Protein AF-A0A132H402-F1 (afdb_monomer_lite)

Structure (mmCIF, N/CA/C/O backbone):
data_AF-A0A132H402-F1
#
_entry.id   AF-A0A132H402-F1
#
loop_
_atom_site.group_PDB
_atom_site.id
_atom_site.type_symbol
_atom_site.label_atom_id
_atom_site.label_alt_id
_atom_site.label_comp_id
_atom_site.label_asym_id
_atom_site.label_entity_id
_atom_site.label_seq_id
_atom_site.pdbx_PDB_ins_code
_atom_site.Cartn_x
_atom_site.Cartn_y
_atom_site.Cartn_z
_atom_site.occupancy
_atom_site.B_iso_or_equiv
_atom_site.auth_seq_id
_atom_site.auth_comp_id
_atom_site.auth_asym_id
_atom_site.auth_atom_id
_atom_site.pdbx_PDB_model_num
ATOM 1 N N . MET A 1 1 ? 7.926 -7.824 -27.955 1.00 36.50 1 MET A N 1
ATOM 2 C CA . MET A 1 1 ? 8.193 -7.029 -26.740 1.00 36.50 1 MET A CA 1
ATOM 3 C C . MET A 1 1 ? 8.208 -8.008 -25.586 1.00 36.50 1 MET A C 1
ATOM 5 O O . MET A 1 1 ? 7.217 -8.700 -25.432 1.00 36.50 1 MET A O 1
ATOM 9 N N . ASN A 1 2 ? 9.328 -8.151 -24.876 1.00 35.72 2 ASN A N 1
ATOM 10 C CA . ASN A 1 2 ? 9.358 -8.890 -23.613 1.00 35.72 2 ASN A CA 1
ATOM 11 C C . ASN A 1 2 ? 9.515 -7.842 -22.519 1.00 35.72 2 ASN A C 1
ATOM 13 O O . ASN A 1 2 ? 10.609 -7.315 -22.325 1.00 35.72 2 ASN A O 1
ATOM 17 N N . ASP A 1 3 ? 8.404 -7.503 -21.877 1.00 40.19 3 ASP A N 1
ATOM 18 C CA . ASP A 1 3 ? 8.393 -6.691 -20.671 1.00 40.19 3 ASP A CA 1
ATOM 19 C C . ASP A 1 3 ? 8.950 -7.544 -19.530 1.00 40.19 3 ASP A C 1
ATOM 21 O O . ASP A 1 3 ? 8.378 -8.579 -19.191 1.00 40.19 3 ASP A O 1
ATOM 25 N N . TYR A 1 4 ? 10.046 -7.113 -18.906 1.00 48.75 4 TYR A N 1
ATOM 26 C CA . TYR A 1 4 ? 10.607 -7.795 -17.729 1.00 48.75 4 TYR A CA 1
ATOM 27 C C . TYR A 1 4 ? 9.633 -7.782 -16.529 1.00 48.75 4 TYR A C 1
ATOM 29 O O . TYR A 1 4 ? 9.780 -8.559 -15.593 1.00 48.75 4 TYR A O 1
ATOM 37 N N . TYR A 1 5 ? 8.609 -6.923 -16.591 1.00 49.69 5 TYR A N 1
ATOM 38 C CA . TYR A 1 5 ? 7.510 -6.801 -15.631 1.00 49.69 5 TYR A CA 1
ATOM 39 C C . TYR A 1 5 ? 6.170 -7.371 -16.137 1.00 49.69 5 TYR A C 1
ATOM 41 O O . TYR A 1 5 ? 5.210 -7.457 -15.369 1.00 49.69 5 TYR A O 1
ATOM 49 N N . GLY A 1 6 ? 6.096 -7.788 -17.407 1.00 48.94 6 GLY A N 1
ATOM 50 C CA . GLY A 1 6 ? 4.887 -8.351 -18.022 1.00 48.94 6 GLY A CA 1
ATOM 51 C C . GLY A 1 6 ? 4.820 -9.880 -18.011 1.00 48.94 6 GLY A C 1
ATOM 52 O O . GLY A 1 6 ? 3.789 -10.434 -18.378 1.00 48.94 6 GLY A O 1
ATOM 53 N N . SER A 1 7 ? 5.884 -10.577 -17.594 1.00 59.19 7 SER A N 1
ATOM 54 C CA . SER A 1 7 ? 5.962 -12.046 -17.657 1.00 59.19 7 SER A CA 1
ATOM 55 C C . SER A 1 7 ? 5.705 -12.776 -16.338 1.00 59.19 7 SER A C 1
ATOM 57 O O . SER A 1 7 ? 5.447 -13.973 -16.366 1.00 59.19 7 SER A O 1
ATOM 59 N N . VAL A 1 8 ? 5.799 -12.094 -15.195 1.00 69.69 8 VAL A N 1
ATOM 60 C CA . VAL A 1 8 ? 5.588 -12.705 -13.870 1.00 69.69 8 VAL A CA 1
ATOM 61 C C . VAL A 1 8 ? 4.080 -12.761 -13.591 1.00 69.69 8 VAL A C 1
ATOM 63 O O . VAL A 1 8 ? 3.448 -11.702 -13.630 1.00 69.69 8 VAL A O 1
ATOM 66 N N . PRO A 1 9 ? 3.456 -13.927 -13.356 1.00 83.81 9 PRO A N 1
ATOM 67 C CA . PRO A 1 9 ? 2.035 -14.024 -13.009 1.00 83.81 9 PRO A CA 1
ATOM 68 C C . PRO A 1 9 ? 1.695 -13.260 -11.719 1.00 83.81 9 PRO A C 1
ATOM 70 O O . PRO A 1 9 ? 2.558 -13.066 -10.862 1.00 83.81 9 PRO A O 1
ATOM 73 N N . LEU A 1 10 ? 0.443 -12.816 -11.562 1.00 87.31 10 LEU A N 1
ATOM 74 C CA . LEU A 1 10 ? 0.022 -12.106 -10.343 1.00 87.31 10 LEU A CA 1
ATOM 75 C C . LEU A 1 10 ? 0.197 -12.980 -9.097 1.00 87.31 10 LEU A C 1
ATOM 77 O O . LEU A 1 10 ? 0.578 -12.477 -8.049 1.00 87.31 10 LEU A O 1
ATOM 81 N N . GLU A 1 11 ? 0.001 -14.288 -9.228 1.00 87.62 11 GLU A N 1
ATOM 82 C CA . GLU A 1 11 ? 0.169 -15.266 -8.155 1.00 87.62 11 GLU A CA 1
ATOM 83 C C . GLU A 1 11 ? 1.614 -15.320 -7.642 1.00 87.62 11 GLU A C 1
ATOM 85 O O . GLU A 1 11 ? 1.853 -15.480 -6.447 1.00 87.62 11 GLU A O 1
ATOM 90 N N . GLU A 1 12 ? 2.592 -15.150 -8.533 1.00 87.38 12 GLU A N 1
ATOM 91 C CA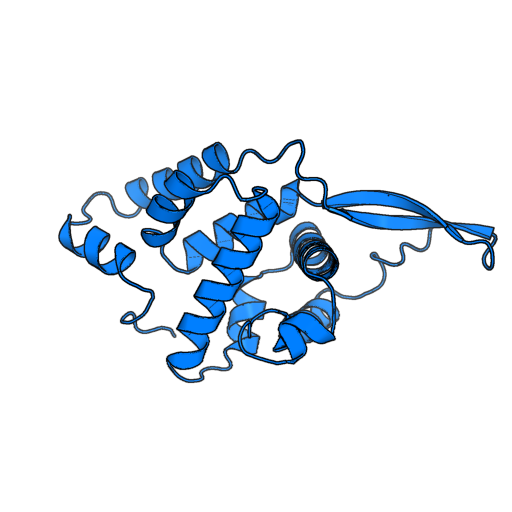 . GLU A 1 12 ? 4.005 -15.097 -8.153 1.00 87.38 12 GLU A CA 1
ATOM 92 C C . GLU A 1 12 ? 4.327 -13.774 -7.439 1.00 87.38 12 GLU A C 1
ATOM 94 O O . GLU A 1 12 ? 5.054 -13.769 -6.444 1.00 87.38 12 GLU A O 1
ATOM 99 N N . TYR A 1 13 ? 3.707 -12.662 -7.857 1.00 87.50 13 TYR A N 1
ATOM 100 C CA . TYR A 1 13 ? 3.752 -11.415 -7.087 1.00 87.50 13 TYR A CA 1
ATOM 101 C C . TYR A 1 13 ? 3.136 -11.572 -5.697 1.00 87.50 13 TYR A C 1
ATOM 103 O O . TYR A 1 13 ? 3.736 -11.106 -4.735 1.00 87.50 13 TYR A O 1
ATOM 111 N N . GLU A 1 14 ? 1.981 -12.231 -5.564 1.00 90.62 14 GLU A N 1
ATOM 112 C CA . GLU A 1 14 ? 1.347 -12.461 -4.258 1.00 90.62 14 GLU A CA 1
ATOM 113 C C . GLU A 1 14 ? 2.296 -13.197 -3.307 1.00 90.62 14 GLU A C 1
ATOM 115 O O . GLU A 1 14 ? 2.468 -12.779 -2.163 1.00 90.62 14 GLU A O 1
ATOM 120 N N . GLN A 1 15 ? 2.974 -14.241 -3.794 1.00 88.75 15 GLN A N 1
ATOM 121 C CA . GLN A 1 15 ? 3.954 -14.988 -3.004 1.00 88.75 15 GLN A CA 1
ATOM 122 C C . GLN A 1 15 ? 5.136 -14.110 -2.584 1.00 88.75 15 GLN A C 1
ATOM 124 O O . GLN A 1 15 ? 5.472 -14.068 -1.401 1.00 88.75 15 GLN A O 1
ATOM 129 N N . ILE A 1 16 ? 5.735 -13.369 -3.521 1.00 89.75 16 ILE A N 1
ATOM 130 C CA . ILE A 1 16 ? 6.870 -12.477 -3.236 1.00 89.75 16 ILE A CA 1
ATOM 131 C C . ILE A 1 16 ? 6.479 -11.404 -2.220 1.00 89.75 16 ILE A C 1
ATOM 133 O O . ILE A 1 16 ? 7.213 -11.161 -1.261 1.00 89.75 16 ILE A O 1
ATOM 137 N N . LEU A 1 17 ? 5.336 -10.757 -2.439 1.00 92.31 17 LEU A N 1
ATOM 138 C CA . LEU A 1 17 ? 4.876 -9.642 -1.625 1.00 92.31 17 LEU A CA 1
ATOM 139 C C . LEU A 1 17 ? 4.338 -10.105 -0.274 1.00 92.31 17 LEU A C 1
ATOM 141 O O . LEU A 1 17 ? 4.290 -9.299 0.639 1.00 92.31 17 LEU A O 1
ATOM 145 N N . SER A 1 18 ? 3.982 -11.379 -0.097 1.00 89.62 18 SER A N 1
ATOM 146 C CA . SER A 1 18 ? 3.571 -11.927 1.204 1.00 89.62 18 SER A CA 1
ATOM 147 C C . SER A 1 18 ? 4.734 -12.183 2.178 1.00 89.62 18 SER A C 1
ATOM 149 O O . SER A 1 18 ? 4.516 -12.723 3.259 1.00 89.62 18 SER A O 1
ATOM 151 N N . ASN A 1 19 ? 5.969 -11.805 1.831 1.00 89.25 19 ASN A N 1
ATOM 152 C CA . ASN A 1 19 ? 7.143 -11.988 2.687 1.00 89.25 19 ASN A CA 1
ATOM 153 C C . ASN A 1 19 ? 7.307 -10.878 3.740 1.00 89.25 19 ASN A C 1
ATOM 155 O O . ASN A 1 19 ? 6.839 -9.750 3.572 1.00 89.25 19 ASN A O 1
ATOM 159 N N . ARG A 1 20 ? 8.062 -11.187 4.806 1.00 87.88 20 ARG A N 1
ATOM 160 C CA . ARG A 1 20 ? 8.395 -10.259 5.909 1.00 87.88 20 ARG A CA 1
ATOM 161 C C . ARG A 1 20 ? 9.063 -8.977 5.435 1.00 87.88 20 ARG A C 1
ATOM 163 O O . ARG A 1 20 ? 8.790 -7.912 5.973 1.00 87.88 20 ARG A O 1
ATOM 170 N N . GLU A 1 21 ? 9.855 -9.063 4.375 1.00 90.69 21 GLU A N 1
ATOM 171 C CA . GLU A 1 21 ? 10.437 -7.909 3.695 1.00 90.69 21 GLU A CA 1
ATOM 172 C C . GLU A 1 21 ? 9.427 -6.770 3.417 1.00 90.69 21 GLU A C 1
ATOM 174 O O . GLU A 1 21 ? 9.829 -5.609 3.429 1.00 90.69 21 GLU A O 1
ATOM 179 N N . TYR A 1 22 ? 8.139 -7.064 3.195 1.00 91.81 22 TYR A N 1
ATOM 180 C CA . TYR A 1 22 ? 7.116 -6.069 2.832 1.00 91.81 22 TYR A CA 1
ATOM 181 C C . TYR A 1 22 ? 6.173 -5.674 3.971 1.00 91.81 22 TYR A C 1
ATOM 183 O O . TYR A 1 22 ? 5.462 -4.679 3.865 1.00 91.81 22 TYR A O 1
ATOM 191 N N . TRP A 1 23 ? 6.145 -6.427 5.067 1.00 91.38 23 TRP A N 1
ATOM 192 C CA . TRP A 1 23 ? 5.126 -6.247 6.111 1.00 91.38 23 TRP A CA 1
ATOM 193 C C . TRP A 1 23 ? 5.669 -6.439 7.531 1.00 91.38 23 TRP A C 1
ATOM 195 O O . TRP A 1 23 ? 4.901 -6.529 8.490 1.00 91.38 23 TRP A O 1
ATOM 205 N N . ASP A 1 24 ? 6.995 -6.508 7.669 1.00 89.81 24 ASP A N 1
ATOM 206 C CA . ASP A 1 24 ? 7.697 -6.625 8.940 1.00 89.81 24 ASP A CA 1
ATOM 207 C C . ASP A 1 24 ? 8.806 -5.575 9.090 1.00 89.81 24 ASP A C 1
ATOM 209 O O . ASP A 1 24 ? 9.985 -5.877 8.907 1.00 89.81 24 ASP A O 1
ATOM 213 N N . ASN A 1 25 ? 8.453 -4.332 9.433 1.00 83.75 25 ASN A N 1
ATOM 214 C CA . ASN A 1 25 ? 9.425 -3.237 9.554 1.00 83.75 25 ASN A CA 1
ATOM 215 C C . ASN A 1 25 ? 10.421 -3.373 10.720 1.00 83.75 25 ASN A C 1
ATOM 217 O O . ASN A 1 25 ? 11.353 -2.571 10.797 1.00 83.75 25 ASN A O 1
ATOM 221 N N . ILE A 1 26 ? 10.224 -4.340 11.620 1.00 84.31 26 ILE A N 1
ATOM 222 C CA . ILE A 1 26 ? 11.159 -4.666 12.705 1.00 84.31 26 ILE A CA 1
ATOM 223 C C . ILE A 1 26 ? 12.063 -5.854 12.350 1.00 84.31 26 ILE A C 1
ATOM 225 O O . ILE A 1 26 ? 13.043 -6.111 13.052 1.00 84.31 26 ILE A O 1
ATOM 229 N N . SER A 1 27 ? 11.772 -6.570 11.260 1.00 83.62 27 SER A N 1
ATOM 230 C CA . SER A 1 27 ? 12.647 -7.619 10.746 1.00 83.62 27 SER A CA 1
ATOM 231 C C . SER A 1 27 ? 13.909 -7.040 10.106 1.00 83.62 27 SER A C 1
ATOM 233 O O . SER A 1 27 ? 13.897 -5.974 9.492 1.00 83.62 27 SER A O 1
ATOM 235 N N . GLY A 1 28 ? 15.008 -7.798 10.163 1.00 79.75 28 GLY A N 1
ATOM 236 C CA . GLY A 1 28 ? 16.208 -7.469 9.389 1.00 79.75 28 GLY A CA 1
ATOM 237 C C . GLY A 1 28 ? 15.977 -7.513 7.871 1.00 79.75 28 GLY A C 1
ATOM 238 O O . GLY A 1 28 ? 16.677 -6.831 7.128 1.00 79.75 28 GLY A O 1
ATOM 239 N N . GLU A 1 29 ? 14.976 -8.268 7.404 1.00 83.06 29 GLU A N 1
ATOM 240 C CA . GLU A 1 29 ? 14.631 -8.400 5.981 1.00 83.06 29 GLU A CA 1
ATOM 241 C C . GLU A 1 29 ? 14.111 -7.082 5.387 1.00 83.06 29 GLU A C 1
ATOM 243 O O . GLU A 1 29 ? 14.394 -6.774 4.227 1.00 83.06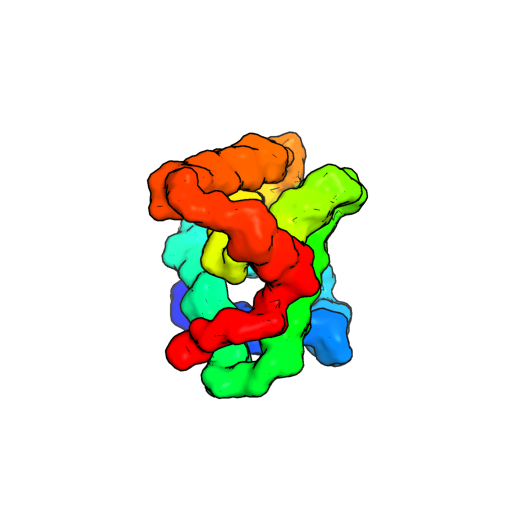 29 GLU A O 1
ATOM 248 N N . TRP A 1 30 ? 13.423 -6.260 6.189 1.00 83.12 30 TRP A N 1
ATOM 249 C CA . TRP A 1 30 ? 12.860 -4.982 5.747 1.00 83.12 30 TRP A CA 1
ATOM 250 C C . TRP A 1 30 ? 13.897 -4.012 5.181 1.00 83.12 30 TRP A C 1
ATOM 252 O O . TRP A 1 30 ? 13.606 -3.310 4.219 1.00 83.12 30 TRP A O 1
ATOM 262 N N . GLU A 1 31 ? 15.108 -3.951 5.731 1.00 78.25 31 GLU A N 1
ATOM 263 C CA . GLU A 1 31 ? 16.148 -3.041 5.224 1.00 78.25 31 GLU A CA 1
ATOM 264 C C . GLU A 1 31 ? 17.188 -3.754 4.351 1.00 78.25 31 GLU A C 1
ATOM 266 O O . GLU A 1 31 ? 17.782 -3.127 3.475 1.00 78.25 31 GLU A O 1
ATOM 271 N N . MET A 1 32 ? 17.396 -5.059 4.558 1.00 74.31 32 MET A N 1
ATOM 272 C CA . MET A 1 32 ? 18.472 -5.817 3.907 1.00 74.31 32 MET A CA 1
ATOM 273 C C . MET A 1 32 ? 18.103 -6.342 2.515 1.00 74.31 32 MET A C 1
ATOM 275 O O . MET A 1 32 ? 18.980 -6.442 1.657 1.00 74.31 32 MET A O 1
ATOM 279 N N . CYS A 1 33 ? 16.838 -6.705 2.278 1.00 71.75 33 CYS A N 1
ATOM 280 C CA . CYS A 1 33 ? 16.451 -7.428 1.061 1.00 71.75 33 CYS A CA 1
ATOM 281 C C . CYS A 1 33 ? 16.193 -6.505 -0.143 1.00 71.75 33 CYS A C 1
ATOM 283 O O . CYS A 1 33 ? 16.477 -6.878 -1.283 1.00 71.75 33 CYS A O 1
ATOM 285 N N . SER A 1 34 ? 15.736 -5.275 0.097 1.00 78.50 34 SER A N 1
ATOM 286 C CA . SER A 1 34 ? 15.514 -4.273 -0.951 1.00 78.50 34 SER A CA 1
ATOM 287 C C . SER A 1 34 ? 15.432 -2.862 -0.383 1.00 78.50 34 SER A C 1
ATOM 289 O O . SER A 1 34 ? 15.142 -2.662 0.800 1.00 78.50 34 SER A O 1
ATOM 291 N N . LYS A 1 35 ? 15.630 -1.848 -1.228 1.00 88.00 35 LYS A N 1
ATOM 292 C CA . LYS A 1 35 ? 15.401 -0.457 -0.823 1.00 88.00 35 LYS A CA 1
ATOM 293 C C . LYS A 1 35 ? 13.903 -0.160 -0.770 1.00 88.00 35 LYS A C 1
ATOM 295 O O . LYS A 1 35 ? 13.107 -0.808 -1.440 1.00 88.00 35 LYS A O 1
ATOM 300 N N . MET A 1 36 ? 13.518 0.862 -0.004 1.00 90.25 36 MET A N 1
ATOM 301 C CA . MET A 1 36 ? 12.126 1.333 0.070 1.00 90.25 36 MET A CA 1
ATOM 302 C C . MET A 1 36 ? 11.523 1.592 -1.321 1.00 90.25 36 MET A C 1
ATOM 304 O O . MET A 1 36 ? 10.409 1.164 -1.601 1.00 90.25 36 MET A O 1
ATOM 308 N N . GLU A 1 37 ? 12.279 2.245 -2.203 1.00 89.31 37 GLU A N 1
ATOM 309 C CA . GLU A 1 37 ? 11.857 2.526 -3.579 1.00 89.31 37 GLU A CA 1
ATOM 310 C C . GLU A 1 37 ? 11.549 1.243 -4.364 1.00 89.31 37 GLU A C 1
ATOM 312 O O . GLU A 1 37 ? 10.493 1.146 -4.980 1.00 89.31 37 GLU A O 1
ATOM 317 N N . ASP A 1 38 ? 12.407 0.222 -4.269 1.00 89.12 38 ASP A N 1
ATOM 318 C CA . ASP A 1 38 ? 12.199 -1.063 -4.946 1.00 89.12 38 ASP A CA 1
ATOM 319 C C . ASP A 1 38 ? 10.927 -1.766 -4.443 1.00 89.12 38 ASP A C 1
ATOM 321 O O . ASP A 1 38 ? 10.178 -2.345 -5.236 1.00 89.12 38 ASP A O 1
ATOM 325 N N . LYS A 1 39 ? 10.649 -1.689 -3.131 1.00 92.56 39 LYS A N 1
ATOM 326 C CA . LYS A 1 39 ? 9.408 -2.226 -2.551 1.00 92.56 39 LYS A CA 1
ATOM 327 C C . LYS A 1 39 ? 8.185 -1.510 -3.104 1.00 92.56 39 LYS A C 1
ATOM 329 O O . LYS A 1 39 ? 7.253 -2.172 -3.551 1.00 92.56 39 LYS A O 1
ATOM 334 N N . LEU A 1 40 ? 8.203 -0.176 -3.109 1.00 93.69 40 LEU A N 1
ATOM 335 C CA . LEU A 1 40 ? 7.108 0.642 -3.633 1.00 93.69 40 LEU A CA 1
ATOM 336 C C . LEU A 1 40 ? 6.866 0.364 -5.118 1.00 93.69 40 LEU A C 1
ATOM 338 O O . LEU A 1 40 ? 5.718 0.200 -5.520 1.00 93.69 40 LEU A O 1
ATOM 342 N N . VAL A 1 41 ? 7.927 0.225 -5.919 1.00 91.56 41 VAL A N 1
ATOM 343 C CA . VAL A 1 41 ? 7.820 -0.138 -7.340 1.00 91.56 41 VAL A CA 1
ATOM 344 C C . VAL A 1 41 ? 7.161 -1.504 -7.518 1.00 91.56 41 VAL A C 1
ATOM 346 O O . VAL A 1 41 ? 6.253 -1.637 -8.338 1.00 91.56 41 VAL A O 1
ATOM 349 N N . ARG A 1 42 ? 7.561 -2.522 -6.746 1.00 91.75 42 ARG A N 1
ATOM 350 C CA . ARG A 1 42 ? 6.957 -3.865 -6.832 1.00 91.75 42 ARG A CA 1
ATOM 351 C C . ARG A 1 42 ? 5.500 -3.875 -6.382 1.00 91.75 42 ARG A C 1
ATOM 353 O O . ARG A 1 42 ? 4.663 -4.423 -7.098 1.00 91.75 42 ARG A O 1
ATOM 360 N N . LEU A 1 43 ? 5.200 -3.244 -5.246 1.00 94.31 43 LEU A N 1
ATOM 361 C CA . LEU A 1 43 ? 3.839 -3.103 -4.727 1.00 94.31 43 LEU A CA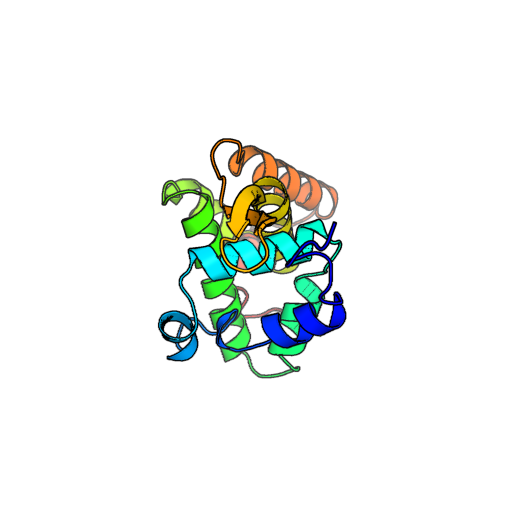 1
ATOM 362 C C . LEU A 1 43 ? 2.950 -2.367 -5.733 1.00 94.31 43 LEU A C 1
ATOM 364 O O . LEU A 1 43 ? 1.879 -2.853 -6.080 1.00 94.31 43 LEU A O 1
ATOM 368 N N . GLY A 1 44 ? 3.400 -1.233 -6.266 1.00 93.38 44 GLY A N 1
ATOM 369 C CA . GLY A 1 44 ? 2.601 -0.467 -7.215 1.00 93.38 44 GLY A CA 1
ATOM 370 C C . GLY A 1 44 ? 2.462 -1.137 -8.576 1.00 93.38 44 GLY A C 1
ATOM 371 O O . GLY A 1 44 ? 1.382 -1.079 -9.158 1.00 93.38 44 GLY A O 1
ATOM 372 N N . THR A 1 45 ? 3.475 -1.874 -9.041 1.00 90.38 45 THR A N 1
ATOM 373 C CA . THR A 1 45 ? 3.337 -2.708 -10.246 1.00 90.38 45 THR A CA 1
ATOM 374 C C . THR A 1 45 ? 2.281 -3.793 -10.046 1.00 90.38 45 THR A C 1
ATOM 376 O O . THR A 1 45 ? 1.450 -4.014 -10.924 1.00 90.38 45 THR A O 1
ATOM 379 N N . PHE A 1 46 ? 2.277 -4.455 -8.886 1.00 92.81 46 PHE A N 1
ATOM 380 C CA . PHE A 1 46 ? 1.258 -5.445 -8.549 1.00 92.81 46 PHE A CA 1
ATOM 381 C C . PHE A 1 46 ? -0.149 -4.835 -8.566 1.00 92.81 46 PHE A C 1
ATOM 383 O O . PHE A 1 46 ? -1.041 -5.376 -9.221 1.00 92.81 46 PHE A O 1
ATOM 390 N N . VAL A 1 47 ? -0.335 -3.668 -7.943 1.00 94.06 47 VAL A N 1
ATOM 391 C CA . VAL A 1 47 ? -1.638 -2.985 -7.918 1.00 94.06 47 VAL A CA 1
ATOM 392 C C . VAL A 1 47 ? -2.070 -2.508 -9.313 1.00 94.06 47 VAL A C 1
ATOM 394 O O . VAL A 1 47 ? -3.225 -2.706 -9.688 1.00 94.06 47 VAL A O 1
ATOM 397 N N . GLN A 1 48 ? -1.172 -1.932 -10.124 1.00 90.44 48 GLN A N 1
ATOM 398 C CA . GLN A 1 48 ? -1.486 -1.518 -11.504 1.00 90.44 48 GLN A CA 1
ATOM 399 C C . GLN A 1 48 ? -1.927 -2.692 -12.386 1.00 90.44 48 GLN A C 1
ATOM 401 O O . GLN A 1 48 ? -2.716 -2.513 -13.313 1.00 90.44 48 GLN A O 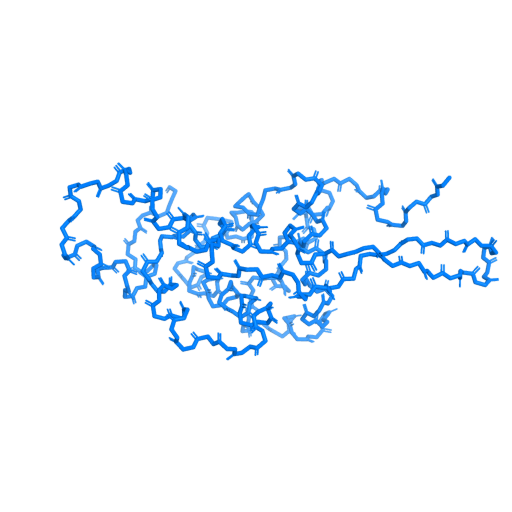1
ATOM 406 N N . ARG A 1 49 ? -1.452 -3.902 -12.081 1.00 88.88 49 ARG A N 1
ATOM 407 C CA . ARG A 1 49 ? -1.837 -5.135 -12.775 1.00 88.88 49 ARG A CA 1
ATOM 408 C C . ARG A 1 49 ? -3.134 -5.763 -12.251 1.00 88.88 49 ARG A C 1
ATOM 410 O O . ARG A 1 49 ? -3.508 -6.828 -12.731 1.00 88.88 49 ARG A O 1
ATOM 417 N N . GLY A 1 50 ? -3.825 -5.116 -11.311 1.00 91.06 50 GLY A N 1
ATOM 418 C CA . GLY A 1 50 ? -5.080 -5.600 -10.728 1.00 91.06 50 GLY A CA 1
ATOM 419 C C . GLY A 1 50 ? -4.903 -6.493 -9.498 1.00 91.06 50 GLY A C 1
ATOM 420 O O . GLY A 1 50 ? -5.849 -7.167 -9.103 1.00 91.06 50 GLY A O 1
ATOM 421 N N . GLY A 1 51 ? -3.708 -6.516 -8.905 1.00 93.00 51 GLY A N 1
ATOM 422 C CA . GLY A 1 51 ? -3.445 -7.219 -7.656 1.00 93.00 51 GLY A CA 1
ATOM 423 C C . GLY A 1 51 ? -4.156 -6.591 -6.453 1.00 93.00 51 GLY A C 1
ATOM 424 O O . GLY A 1 51 ? -4.317 -5.371 -6.378 1.00 93.00 51 GLY A O 1
ATOM 425 N N . ASP A 1 52 ? -4.549 -7.431 -5.493 1.00 93.06 52 ASP A N 1
ATOM 426 C CA . ASP A 1 52 ? -5.217 -7.018 -4.257 1.00 93.06 52 ASP A CA 1
ATOM 427 C C . ASP A 1 52 ? -4.249 -7.035 -3.062 1.00 93.06 52 ASP A C 1
ATOM 429 O O . ASP A 1 52 ? -3.830 -8.096 -2.587 1.00 93.06 52 ASP A O 1
ATOM 433 N N . LEU A 1 53 ? -3.895 -5.849 -2.550 1.00 93.75 53 LEU A N 1
ATOM 434 C CA . LEU A 1 53 ? -3.030 -5.734 -1.373 1.00 93.75 53 LEU A CA 1
ATOM 435 C C . LEU A 1 53 ? -3.675 -6.311 -0.110 1.00 93.75 53 LEU A C 1
ATOM 437 O O . LEU A 1 53 ? -2.948 -6.852 0.721 1.00 93.75 53 LEU A O 1
ATOM 441 N N . ASN A 1 54 ? -5.005 -6.261 0.037 1.00 90.81 54 ASN A N 1
ATOM 442 C CA . ASN A 1 54 ? -5.666 -6.851 1.205 1.00 90.81 54 ASN A CA 1
ATOM 443 C C . ASN A 1 54 ? -5.426 -8.357 1.259 1.00 90.81 54 ASN A C 1
ATOM 445 O O . ASN A 1 54 ? -5.115 -8.896 2.322 1.00 90.81 54 ASN A O 1
ATOM 449 N N . ARG A 1 55 ? -5.507 -9.027 0.108 1.00 90.00 55 ARG A N 1
ATOM 450 C CA . ARG A 1 55 ? -5.213 -10.455 -0.014 1.00 90.00 55 ARG A CA 1
ATOM 451 C C . ARG A 1 55 ? -3.763 -10.773 0.345 1.00 90.00 55 ARG A C 1
ATOM 453 O O . ARG A 1 55 ? -3.531 -11.691 1.126 1.00 90.00 55 ARG A O 1
ATOM 460 N N . VAL A 1 56 ? -2.795 -10.010 -0.162 1.00 91.94 56 VAL A N 1
ATOM 461 C CA . VAL A 1 56 ? -1.367 -10.210 0.156 1.00 91.94 56 VAL A CA 1
ATOM 462 C C . VAL A 1 56 ? -1.088 -10.015 1.647 1.00 91.94 56 VAL A C 1
ATOM 464 O O . VAL A 1 56 ? -0.417 -10.841 2.266 1.00 91.94 56 VAL A O 1
ATOM 467 N N . ILE A 1 57 ? -1.636 -8.954 2.239 1.00 90.56 57 ILE A N 1
ATOM 468 C CA . ILE A 1 57 ? -1.504 -8.670 3.671 1.00 90.56 57 ILE A CA 1
ATOM 469 C C . ILE A 1 57 ? -2.146 -9.788 4.499 1.00 90.56 57 ILE A C 1
ATOM 471 O O . ILE A 1 57 ? -1.570 -10.218 5.496 1.00 90.56 57 ILE A O 1
ATOM 475 N N . ALA A 1 58 ? -3.310 -10.297 4.084 1.00 85.94 58 ALA A N 1
ATOM 476 C CA . ALA A 1 58 ? -3.975 -11.414 4.750 1.00 85.94 58 ALA A CA 1
ATOM 477 C C . ALA A 1 58 ? -3.150 -12.711 4.674 1.00 85.94 58 ALA A C 1
ATOM 479 O O . ALA A 1 58 ? -3.035 -13.418 5.677 1.00 85.94 58 ALA A O 1
ATOM 480 N N . LEU A 1 59 ? -2.532 -12.999 3.520 1.00 86.81 59 LEU A N 1
ATOM 481 C CA . LEU A 1 59 ? -1.622 -14.136 3.347 1.00 86.81 59 LEU A CA 1
ATOM 482 C C . LEU A 1 59 ? -0.402 -14.026 4.267 1.00 86.81 59 LEU A C 1
ATOM 484 O O . LEU A 1 59 ? -0.068 -14.998 4.944 1.00 86.81 59 LEU A O 1
ATOM 488 N N . TYR A 1 60 ? 0.218 -12.845 4.340 1.00 87.19 60 TYR A N 1
ATOM 489 C CA . TYR A 1 60 ? 1.338 -12.588 5.246 1.00 87.19 60 TYR A CA 1
ATOM 490 C C . TYR A 1 60 ? 0.934 -12.733 6.721 1.00 87.19 60 TYR A C 1
ATOM 492 O O . TYR A 1 60 ? 1.614 -13.410 7.495 1.00 87.19 60 TYR A O 1
ATOM 500 N N . ALA A 1 61 ? -0.190 -12.123 7.110 1.00 83.56 61 ALA A N 1
ATOM 501 C CA . ALA A 1 61 ? -0.692 -12.189 8.476 1.00 83.56 61 ALA A CA 1
ATOM 502 C C . ALA A 1 61 ? -1.014 -13.635 8.886 1.00 83.56 61 ALA A C 1
ATOM 504 O O . ALA A 1 61 ? -0.862 -13.982 10.056 1.00 83.56 61 ALA A O 1
ATOM 505 N N . GLY A 1 62 ? -1.431 -14.491 7.940 1.00 71.75 62 GLY A N 1
ATOM 506 C CA . GLY A 1 62 ? -1.543 -15.941 8.123 1.00 71.75 62 GLY A CA 1
ATOM 507 C C . GLY A 1 62 ? -2.417 -16.366 9.310 1.00 71.75 62 GLY A C 1
ATOM 508 O O . GLY A 1 62 ? -2.146 -17.397 9.925 1.00 71.75 62 GLY A O 1
ATOM 509 N N . GLY A 1 63 ? -3.403 -15.543 9.692 1.00 58.31 63 GLY A N 1
ATOM 510 C CA . GLY A 1 63 ? -4.240 -15.740 10.883 1.00 58.31 63 GLY A CA 1
ATOM 511 C C . GLY A 1 63 ? -3.516 -15.583 12.233 1.00 58.31 63 GLY A C 1
ATOM 512 O O . GLY A 1 63 ? -4.053 -15.999 13.258 1.00 58.31 63 GLY A O 1
ATOM 513 N N . ARG A 1 64 ? -2.296 -15.028 12.262 1.00 60.94 64 ARG A N 1
ATOM 514 C CA . ARG A 1 64 ? -1.447 -14.902 13.461 1.00 60.94 64 ARG A CA 1
ATOM 515 C C . ARG A 1 64 ? -1.691 -13.609 14.253 1.00 60.94 64 ARG A C 1
ATOM 517 O O . ARG A 1 64 ? -2.340 -12.674 13.793 1.00 60.94 64 ARG A O 1
ATOM 524 N N . GLU A 1 65 ? -1.166 -13.630 15.481 1.00 65.50 65 GLU A N 1
ATOM 525 C CA . GLU A 1 65 ? -1.354 -12.700 16.604 1.00 65.50 65 GLU A CA 1
ATOM 526 C C . GLU A 1 65 ? -1.312 -11.193 16.298 1.00 65.50 65 GLU A C 1
ATOM 528 O O . GLU A 1 65 ? -0.652 -10.711 15.380 1.00 65.50 65 GLU A O 1
ATOM 533 N N . TYR A 1 66 ? -1.939 -10.455 17.218 1.00 61.31 66 TYR A N 1
ATOM 534 C CA . TYR A 1 66 ? -1.875 -9.011 17.458 1.00 61.31 66 TYR A CA 1
ATOM 535 C C . TYR A 1 66 ? -0.590 -8.289 17.005 1.00 61.31 66 TYR A C 1
ATOM 537 O O . TYR A 1 66 ? -0.674 -7.250 16.353 1.00 61.31 66 TYR A O 1
ATOM 545 N N . THR A 1 67 ? 0.590 -8.841 17.304 1.00 66.31 67 THR A N 1
ATOM 546 C CA . THR A 1 67 ? 1.893 -8.238 16.976 1.00 66.31 67 THR A CA 1
ATOM 547 C C . THR A 1 67 ? 2.058 -7.974 15.477 1.00 66.31 67 THR A C 1
ATOM 549 O O . THR A 1 67 ? 2.587 -6.933 15.104 1.00 66.31 67 THR A O 1
ATOM 552 N N . TYR A 1 68 ? 1.538 -8.845 14.605 1.00 75.25 68 TYR A N 1
ATOM 553 C CA . TYR A 1 68 ? 1.622 -8.648 13.153 1.00 75.25 68 TYR A CA 1
ATOM 554 C C . TYR A 1 68 ? 0.768 -7.471 12.675 1.00 75.25 68 TYR A C 1
ATOM 556 O O . TYR A 1 68 ? 1.154 -6.786 11.735 1.00 75.25 68 TYR A O 1
ATOM 564 N N . ARG A 1 69 ? -0.361 -7.192 13.336 1.00 75.31 69 ARG A N 1
ATOM 565 C CA . ARG A 1 69 ? -1.283 -6.111 12.949 1.00 75.31 69 ARG A CA 1
ATOM 566 C C . ARG A 1 69 ? -0.647 -4.740 13.144 1.00 75.31 69 ARG A C 1
ATOM 568 O O . ARG A 1 69 ? -0.700 -3.911 12.243 1.00 75.31 69 ARG A O 1
ATOM 575 N N . VAL A 1 70 ? 0.005 -4.542 14.290 1.00 78.25 70 VAL A N 1
ATOM 576 C CA . VAL A 1 70 ? 0.746 -3.309 14.600 1.00 78.25 70 VAL A CA 1
ATOM 577 C C . VAL A 1 70 ? 1.902 -3.121 13.618 1.00 78.25 70 VAL A C 1
ATOM 579 O O . VAL A 1 70 ? 2.112 -2.027 13.100 1.00 78.25 70 VAL A O 1
ATOM 582 N N . THR A 1 71 ? 2.627 -4.195 13.308 1.00 85.31 71 THR A N 1
ATOM 583 C CA . THR A 1 71 ? 3.735 -4.136 12.353 1.00 85.31 71 THR A CA 1
ATOM 584 C C . THR A 1 71 ? 3.260 -3.798 10.937 1.00 85.31 71 THR A C 1
ATOM 586 O O . THR A 1 71 ? 3.832 -2.913 10.307 1.00 85.31 71 THR A O 1
ATOM 589 N N . ILE A 1 72 ? 2.173 -4.419 10.460 1.00 88.00 72 ILE A N 1
ATOM 590 C CA . ILE A 1 72 ? 1.558 -4.109 9.157 1.00 88.00 72 ILE A CA 1
ATOM 591 C C . ILE A 1 72 ? 1.109 -2.645 9.107 1.00 88.00 72 ILE A C 1
ATOM 593 O O . ILE A 1 72 ? 1.382 -1.965 8.117 1.00 88.00 72 ILE A O 1
ATOM 597 N N . GLN A 1 73 ? 0.463 -2.150 10.168 1.00 85.19 73 GLN A N 1
ATOM 598 C CA . GLN A 1 73 ? 0.053 -0.749 10.269 1.00 85.19 73 GLN A CA 1
ATOM 599 C C . GLN A 1 73 ? 1.256 0.183 10.087 1.00 85.19 73 GLN A C 1
ATOM 601 O O . GLN A 1 73 ? 1.253 1.038 9.202 1.00 85.19 73 GLN A O 1
ATOM 606 N N . HIS A 1 74 ? 2.329 -0.039 10.850 1.00 85.81 74 HIS A N 1
ATOM 607 C CA . HIS A 1 74 ? 3.542 0.762 10.726 1.00 85.81 74 HIS A CA 1
ATOM 608 C C . HIS A 1 74 ? 4.200 0.631 9.343 1.00 85.81 74 HIS A C 1
ATOM 610 O O . HIS A 1 74 ? 4.746 1.608 8.834 1.00 85.81 74 HIS A O 1
ATOM 616 N N . CYS A 1 75 ? 4.171 -0.542 8.704 1.00 90.56 75 CYS A N 1
ATOM 617 C CA . CYS A 1 75 ? 4.659 -0.706 7.331 1.00 90.56 75 CYS A CA 1
ATOM 618 C C . CYS A 1 75 ? 3.880 0.178 6.351 1.00 90.56 75 CYS A C 1
ATOM 620 O O . CYS A 1 75 ? 4.499 0.912 5.579 1.00 90.56 75 CYS A O 1
ATOM 622 N N . ILE A 1 76 ? 2.545 0.155 6.417 1.00 90.75 76 ILE A N 1
ATOM 623 C CA . ILE A 1 76 ? 1.667 0.984 5.581 1.00 90.75 76 ILE A CA 1
ATOM 624 C C . ILE A 1 76 ? 1.953 2.467 5.815 1.00 90.75 76 ILE A C 1
ATOM 626 O O . ILE A 1 76 ? 2.175 3.198 4.852 1.00 90.75 76 ILE A O 1
ATOM 630 N N . GLU A 1 77 ? 2.048 2.903 7.072 1.00 86.06 77 GLU A N 1
ATOM 631 C CA . GLU A 1 77 ? 2.412 4.281 7.417 1.00 86.06 77 GLU A CA 1
ATOM 632 C C . GLU A 1 77 ? 3.758 4.683 6.796 1.00 86.06 77 GLU A C 1
ATOM 634 O O . GLU A 1 77 ? 3.854 5.728 6.152 1.00 86.06 77 GLU A O 1
ATOM 639 N N . ARG A 1 78 ? 4.789 3.832 6.893 1.00 88.19 78 ARG A N 1
ATOM 640 C CA . ARG A 1 78 ? 6.105 4.112 6.291 1.00 88.19 78 ARG A CA 1
ATOM 641 C C . ARG A 1 78 ? 6.065 4.162 4.765 1.00 88.19 78 ARG A C 1
ATOM 643 O O . ARG A 1 78 ? 6.795 4.962 4.179 1.00 88.19 78 ARG A O 1
ATOM 650 N N . TYR A 1 79 ? 5.241 3.340 4.117 1.00 92.00 79 TYR A N 1
ATOM 651 C CA . TYR A 1 79 ? 5.050 3.408 2.668 1.00 92.00 79 TYR A CA 1
ATOM 652 C C . TYR A 1 79 ? 4.374 4.710 2.252 1.00 92.00 79 TYR A C 1
ATOM 654 O O . TYR A 1 79 ? 4.860 5.389 1.348 1.00 92.00 79 TYR A O 1
ATOM 662 N N . LEU A 1 80 ? 3.306 5.095 2.946 1.00 89.50 80 LEU A N 1
ATOM 663 C CA . LEU A 1 80 ? 2.602 6.350 2.703 1.00 89.50 80 LEU A CA 1
ATOM 664 C C . LEU A 1 80 ? 3.536 7.551 2.907 1.00 89.50 80 LEU A C 1
ATOM 666 O O . LEU A 1 80 ? 3.617 8.411 2.035 1.00 89.50 80 LEU A O 1
ATOM 670 N N . GLU A 1 81 ? 4.321 7.567 3.989 1.00 86.56 81 GLU A N 1
ATOM 671 C CA . GLU A 1 81 ? 5.321 8.611 4.249 1.00 86.56 81 GLU A CA 1
ATOM 672 C C . GLU A 1 81 ? 6.383 8.725 3.149 1.00 86.56 81 GLU A C 1
ATOM 674 O O . GLU A 1 81 ? 6.819 9.834 2.811 1.00 86.56 81 GLU A O 1
ATOM 679 N N . ALA A 1 82 ? 6.821 7.583 2.612 1.00 88.56 82 ALA A N 1
ATOM 680 C CA . ALA A 1 82 ? 7.781 7.532 1.521 1.00 88.56 82 ALA A CA 1
ATOM 681 C C . ALA A 1 82 ? 7.177 8.079 0.217 1.00 88.56 82 ALA A C 1
ATOM 683 O O . ALA A 1 82 ? 7.843 8.842 -0.483 1.00 88.56 82 ALA A O 1
ATOM 684 N N . LEU A 1 83 ? 5.910 7.767 -0.071 1.00 89.38 83 LEU A N 1
ATOM 685 C CA . LEU A 1 83 ? 5.190 8.274 -1.242 1.00 89.38 83 LEU A CA 1
ATOM 686 C C . LEU A 1 83 ? 4.953 9.790 -1.170 1.00 89.38 83 LEU A C 1
ATOM 688 O O . LEU A 1 83 ? 5.119 10.491 -2.166 1.00 89.38 83 LEU A O 1
ATOM 692 N N . THR A 1 84 ? 4.636 10.330 0.007 1.00 84.00 84 THR A N 1
ATOM 693 C CA . THR A 1 84 ? 4.340 11.764 0.194 1.00 84.00 84 THR A CA 1
ATOM 694 C C . THR A 1 84 ? 5.567 12.615 0.531 1.00 84.00 84 THR A C 1
ATOM 696 O O . THR A 1 84 ? 5.434 13.788 0.892 1.00 84.00 84 THR A O 1
ATOM 699 N N . ASN A 1 85 ? 6.774 12.043 0.447 1.00 73.50 85 ASN A N 1
ATOM 700 C CA . ASN A 1 85 ? 8.048 12.720 0.704 1.00 73.50 85 ASN A CA 1
ATOM 701 C C . ASN A 1 85 ? 8.070 13.494 2.045 1.00 73.50 85 ASN A C 1
ATOM 703 O O . ASN A 1 85 ? 8.451 14.665 2.111 1.00 73.50 85 ASN A O 1
ATOM 707 N N . LYS A 1 86 ? 7.624 12.835 3.127 1.00 61.28 86 LYS A N 1
ATOM 708 C CA . LYS A 1 86 ? 7.628 13.327 4.524 1.00 61.28 86 LYS A CA 1
ATOM 709 C C . LYS A 1 86 ? 6.776 14.571 4.849 1.00 61.28 86 LYS A C 1
ATOM 711 O O . LYS A 1 86 ? 6.776 14.996 6.003 1.00 61.28 86 LYS A O 1
ATOM 716 N N . ARG A 1 87 ? 5.997 15.135 3.918 1.00 55.91 87 ARG A N 1
ATOM 717 C CA . ARG A 1 87 ? 5.017 16.202 4.228 1.00 55.91 87 ARG A CA 1
ATOM 718 C C . ARG A 1 87 ? 3.731 15.599 4.793 1.00 55.91 87 ARG A C 1
ATOM 720 O O . ARG A 1 87 ? 2.760 15.456 4.061 1.00 55.91 87 ARG A O 1
ATOM 727 N N . VAL A 1 88 ? 3.749 15.155 6.051 1.00 56.31 88 VAL A N 1
ATOM 728 C CA . VAL A 1 88 ?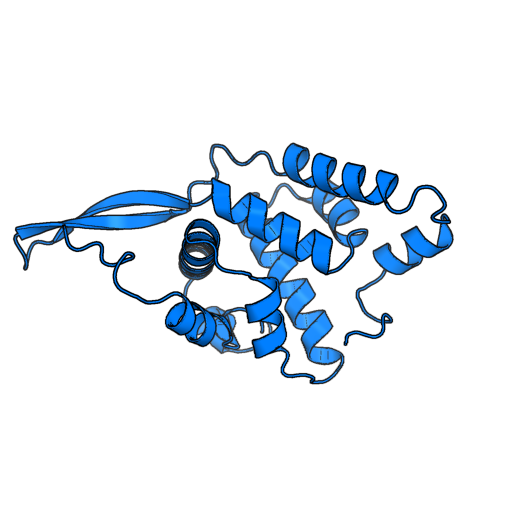 2.693 14.245 6.537 1.00 56.31 88 VAL A CA 1
ATOM 729 C C . VAL A 1 88 ? 2.087 14.641 7.875 1.00 56.31 88 VAL A C 1
ATOM 731 O O . VAL A 1 88 ? 1.206 13.933 8.310 1.00 56.31 88 VAL A O 1
ATOM 734 N N . ASP A 1 89 ? 2.450 15.731 8.550 1.00 63.06 89 ASP A N 1
ATOM 735 C CA . ASP A 1 89 ? 1.921 15.945 9.917 1.00 63.06 89 ASP A CA 1
ATOM 736 C C . ASP A 1 89 ? 0.378 16.001 9.965 1.00 63.06 89 ASP A C 1
ATOM 738 O O . ASP A 1 89 ? -0.243 15.363 10.815 1.00 63.06 89 ASP A O 1
ATOM 742 N N . ASN A 1 90 ? -0.252 16.647 8.978 1.00 67.25 90 ASN A N 1
ATOM 743 C CA . ASN A 1 90 ? -1.713 16.646 8.836 1.00 67.25 90 ASN A CA 1
ATOM 744 C C . ASN A 1 90 ? -2.267 15.325 8.282 1.00 67.25 90 ASN A C 1
ATOM 746 O O . ASN A 1 90 ? -3.311 14.864 8.742 1.00 67.25 90 ASN A O 1
ATOM 750 N N . LEU A 1 91 ? -1.569 14.697 7.331 1.00 71.31 91 LEU A N 1
ATOM 751 C CA . LEU A 1 91 ? -1.960 13.397 6.784 1.00 71.31 91 LEU A CA 1
ATOM 752 C C . LEU A 1 91 ? -1.897 12.311 7.862 1.00 71.31 91 LEU A C 1
ATOM 754 O O . LEU A 1 91 ? -2.858 11.580 8.007 1.00 71.31 91 LEU A O 1
ATOM 758 N N . LYS A 1 92 ? -0.854 12.253 8.694 1.00 69.69 92 LYS A N 1
ATOM 759 C CA . LYS A 1 92 ? -0.690 11.297 9.800 1.00 69.69 92 LYS A CA 1
ATOM 760 C C . LYS A 1 92 ? -1.882 11.345 10.741 1.00 69.69 92 LYS A C 1
ATOM 762 O O . LYS A 1 92 ? -2.481 10.315 11.011 1.00 69.69 92 LYS A O 1
ATOM 767 N N . LEU A 1 93 ? -2.281 12.541 11.178 1.00 72.31 93 LEU A N 1
ATOM 768 C CA . LEU A 1 93 ? -3.445 12.718 12.055 1.00 72.31 93 LEU A CA 1
ATOM 769 C C . LEU A 1 93 ? -4.753 12.199 11.443 1.00 72.31 93 LEU A C 1
ATOM 771 O O . LEU A 1 93 ? -5.662 11.813 12.178 1.00 72.31 93 LEU A O 1
ATOM 775 N N . ARG A 1 94 ? -4.864 12.219 10.115 1.00 79.62 94 ARG A N 1
ATOM 776 C CA . ARG A 1 94 ? -6.011 11.681 9.379 1.00 79.62 94 ARG A CA 1
ATOM 777 C C . ARG A 1 94 ? -5.874 10.177 9.133 1.00 79.62 94 ARG A C 1
ATOM 779 O O . ARG A 1 94 ? -6.844 9.463 9.337 1.00 79.62 94 ARG A O 1
ATOM 786 N N . LEU A 1 95 ? -4.671 9.696 8.812 1.00 74.19 95 LEU A N 1
ATOM 787 C CA . LEU A 1 95 ? -4.332 8.280 8.648 1.00 74.19 95 LEU A CA 1
ATOM 788 C C . LEU A 1 95 ? -4.675 7.471 9.893 1.00 74.19 95 LEU A C 1
ATOM 790 O O . LEU A 1 95 ? -5.239 6.392 9.769 1.00 74.19 95 LEU A O 1
ATOM 794 N N . PHE A 1 96 ? -4.406 8.016 11.084 1.00 68.50 96 PHE A N 1
ATOM 795 C CA . PHE A 1 96 ? -4.747 7.345 12.338 1.00 68.50 96 PHE A CA 1
ATOM 796 C C . PHE A 1 96 ? -6.246 7.075 12.484 1.00 68.50 96 PHE A C 1
ATOM 798 O O . PHE A 1 96 ? -6.608 6.147 13.186 1.00 68.50 96 PHE A O 1
ATOM 805 N N . LYS A 1 97 ? -7.119 7.848 11.826 1.00 76.56 97 LYS A N 1
ATOM 806 C CA . LYS A 1 97 ? -8.579 7.676 11.900 1.00 76.56 97 LYS A CA 1
ATOM 807 C C . LYS A 1 97 ? -9.121 6.652 10.906 1.00 76.56 97 LYS A C 1
ATOM 809 O O . LYS A 1 97 ? -10.311 6.361 10.975 1.00 76.56 97 LYS A O 1
ATOM 814 N N . LEU A 1 98 ? -8.292 6.164 9.985 1.00 79.50 98 LEU A N 1
ATOM 815 C CA . LEU A 1 98 ? -8.715 5.209 8.972 1.00 79.50 98 LEU A CA 1
ATOM 816 C C . LEU A 1 98 ? -8.817 3.805 9.560 1.00 79.50 98 LEU A C 1
ATOM 818 O O . LEU A 1 98 ? -7.944 3.339 10.302 1.00 79.50 98 LEU A O 1
ATOM 822 N N . GLU A 1 99 ? -9.859 3.102 9.145 1.00 82.31 99 GLU A N 1
ATOM 823 C CA . GLU A 1 99 ? -9.920 1.657 9.254 1.00 82.31 99 GLU A CA 1
ATOM 824 C C . GLU A 1 99 ? -8.822 1.020 8.402 1.00 82.31 99 GLU A C 1
ATOM 826 O O . GLU A 1 99 ? -8.242 1.610 7.483 1.00 82.31 99 GLU A O 1
ATOM 831 N N . LYS A 1 100 ? -8.519 -0.233 8.716 1.00 81.19 100 LYS A N 1
ATOM 832 C CA . LYS A 1 100 ? -7.487 -1.004 8.031 1.00 81.19 100 LYS A CA 1
ATOM 833 C C . LYS A 1 100 ? -7.739 -1.064 6.522 1.00 81.19 100 LYS A C 1
ATOM 835 O O . LYS A 1 100 ? -6.835 -0.773 5.740 1.00 81.19 100 LYS A O 1
ATOM 840 N N . GLU A 1 101 ? -8.947 -1.426 6.106 1.00 86.62 101 GLU A N 1
ATOM 841 C CA . GLU A 1 101 ? -9.336 -1.531 4.698 1.00 86.62 101 GLU A CA 1
ATOM 842 C C . GLU A 1 101 ? -9.175 -0.188 3.975 1.00 86.62 101 GLU A C 1
ATOM 844 O O . GLU A 1 101 ? -8.708 -0.147 2.836 1.00 86.62 101 GLU A O 1
ATOM 849 N N . GLU A 1 102 ? -9.481 0.917 4.654 1.00 89.81 102 GLU A N 1
ATOM 850 C CA . GLU A 1 102 ? -9.332 2.274 4.132 1.00 89.81 102 GLU A CA 1
ATOM 851 C C . GLU A 1 102 ? -7.864 2.677 3.977 1.00 89.81 102 GLU A C 1
ATOM 853 O O . GLU A 1 102 ? -7.485 3.259 2.961 1.00 89.81 102 GLU A O 1
ATOM 858 N N . ALA A 1 103 ? -7.009 2.332 4.941 1.00 89.12 103 ALA A N 1
ATOM 859 C CA . ALA A 1 103 ? -5.575 2.592 4.860 1.00 89.12 103 ALA A CA 1
ATOM 860 C C . ALA A 1 103 ? -4.906 1.769 3.748 1.00 89.12 103 ALA A C 1
ATOM 862 O O . ALA A 1 103 ? -4.068 2.286 3.004 1.00 89.12 103 ALA A O 1
ATOM 863 N N . VAL A 1 104 ? -5.300 0.501 3.583 1.00 91.88 104 VAL A N 1
ATOM 864 C CA . VAL A 1 104 ? -4.835 -0.344 2.471 1.00 91.88 104 VAL A CA 1
ATOM 865 C C . VAL A 1 104 ? -5.356 0.189 1.136 1.00 91.88 104 VAL A C 1
ATOM 867 O O . VAL A 1 104 ? -4.608 0.216 0.153 1.00 91.88 104 VAL A O 1
ATOM 870 N N . LYS A 1 105 ? -6.607 0.664 1.088 1.00 93.69 105 LYS A N 1
ATOM 871 C CA . LYS A 1 105 ? -7.180 1.320 -0.093 1.00 93.69 105 LYS A CA 1
ATOM 872 C C . LYS A 1 105 ? -6.403 2.583 -0.448 1.00 93.69 105 LYS A C 1
ATOM 874 O O . LYS A 1 105 ? -6.013 2.734 -1.601 1.00 93.69 105 LYS A O 1
ATOM 879 N N . LEU A 1 106 ? -6.109 3.439 0.527 1.00 93.12 106 LEU A N 1
ATOM 880 C CA . LEU A 1 106 ? -5.307 4.642 0.327 1.00 93.12 106 LEU A CA 1
ATOM 881 C C . LEU A 1 106 ? -3.935 4.302 -0.252 1.00 93.12 106 LEU A C 1
ATOM 883 O O . LEU A 1 106 ? -3.556 4.855 -1.282 1.00 93.12 106 LEU A O 1
ATOM 887 N N . LEU A 1 107 ? -3.217 3.359 0.366 1.00 94.19 107 LEU A N 1
ATOM 888 C CA . LEU A 1 107 ? -1.923 2.909 -0.139 1.00 94.19 107 LEU A CA 1
ATOM 889 C C . LEU A 1 107 ? -2.040 2.387 -1.577 1.00 94.19 107 LEU A C 1
ATOM 891 O O . LEU A 1 107 ? -1.228 2.749 -2.423 1.00 94.19 107 LEU A O 1
ATOM 895 N N . SER A 1 108 ? -3.067 1.588 -1.870 1.00 95.62 108 SER A N 1
ATOM 896 C CA . SER A 1 108 ? -3.315 1.049 -3.212 1.00 95.62 108 SER A CA 1
ATOM 897 C C . SER A 1 108 ? -3.543 2.157 -4.241 1.00 95.62 108 SER A C 1
ATOM 899 O O . SER A 1 108 ? -2.899 2.155 -5.287 1.00 95.62 108 SER A O 1
ATOM 901 N N . GLU A 1 109 ? -4.421 3.121 -3.957 1.00 94.44 109 GLU A N 1
ATOM 902 C CA . GLU A 1 109 ? -4.718 4.235 -4.867 1.00 94.44 109 GLU A CA 1
ATOM 903 C C . GLU A 1 109 ? -3.497 5.129 -5.091 1.00 94.44 109 GLU A C 1
ATOM 905 O O . GLU A 1 109 ? -3.185 5.488 -6.227 1.00 94.44 109 GLU A O 1
ATOM 910 N N . MET A 1 110 ? -2.738 5.418 -4.033 1.00 93.38 110 MET A N 1
ATOM 911 C CA . MET A 1 110 ? -1.497 6.178 -4.154 1.00 93.38 110 MET A CA 1
ATOM 912 C C . MET A 1 110 ? -0.455 5.423 -4.983 1.00 93.38 110 MET A C 1
ATOM 914 O O . MET A 1 110 ? 0.188 6.012 -5.850 1.00 93.38 110 MET A O 1
ATOM 918 N N . LEU A 1 111 ? -0.303 4.115 -4.776 1.00 94.19 111 LEU A N 1
ATOM 919 C CA . LEU A 1 111 ? 0.614 3.285 -5.554 1.00 94.19 111 LEU A CA 1
ATOM 920 C C . LEU A 1 111 ? 0.223 3.205 -7.035 1.00 94.19 111 LEU A C 1
ATOM 922 O O . LEU A 1 111 ? 1.107 3.283 -7.884 1.00 94.19 111 LEU A O 1
ATOM 926 N N . LYS A 1 112 ? -1.075 3.109 -7.366 1.00 91.06 112 LYS A N 1
ATOM 927 C CA . LYS A 1 112 ? -1.553 3.086 -8.764 1.00 91.06 112 LYS A CA 1
ATOM 928 C C . LYS A 1 112 ? -1.056 4.281 -9.562 1.00 91.06 112 LYS A C 1
ATOM 930 O O . LYS A 1 112 ? -0.660 4.116 -10.714 1.00 91.06 112 LYS A O 1
ATOM 935 N N . VAL A 1 113 ? -1.084 5.465 -8.955 1.00 90.12 113 VAL A N 1
ATOM 936 C CA . VAL A 1 113 ? -0.686 6.715 -9.616 1.00 90.12 113 VAL A CA 1
ATOM 937 C C . VAL A 1 113 ? 0.808 7.010 -9.491 1.00 90.12 113 VAL A C 1
ATOM 939 O O . VAL A 1 113 ? 1.333 7.793 -10.274 1.00 90.12 113 VAL A O 1
ATOM 942 N N . SER A 1 114 ? 1.495 6.379 -8.535 1.00 89.56 114 SER A N 1
ATOM 943 C CA . SER A 1 114 ? 2.907 6.657 -8.245 1.00 89.56 114 SER A CA 1
ATOM 944 C C . SER A 1 114 ? 3.888 5.815 -9.055 1.00 89.56 114 SER A C 1
ATOM 946 O O . SER A 1 114 ? 5.089 6.009 -8.907 1.00 89.56 114 SER A O 1
ATOM 948 N N . ILE A 1 115 ? 3.433 4.863 -9.876 1.00 89.50 115 ILE A N 1
ATOM 949 C CA . ILE A 1 115 ? 4.327 4.050 -10.712 1.00 89.50 115 ILE A CA 1
ATOM 950 C C . ILE A 1 115 ? 4.258 4.508 -12.168 1.00 89.50 115 ILE A C 1
ATOM 952 O O . ILE A 1 115 ? 3.240 4.359 -12.843 1.00 89.50 115 ILE A O 1
ATOM 956 N N . GLY A 1 116 ? 5.373 5.051 -12.651 1.00 84.81 116 GLY A N 1
ATOM 957 C CA . GLY A 1 116 ? 5.610 5.343 -14.059 1.00 84.81 116 GLY A CA 1
ATOM 958 C C . GLY A 1 116 ? 6.344 4.204 -14.766 1.00 84.81 116 GLY A C 1
ATOM 959 O O . GLY A 1 116 ? 6.839 3.266 -14.139 1.00 84.81 116 GLY A O 1
ATOM 960 N N . VAL A 1 117 ? 6.455 4.314 -16.089 1.00 83.69 117 VAL A N 1
ATOM 961 C CA . VAL A 1 117 ? 7.270 3.416 -16.915 1.00 83.69 117 VAL A CA 1
ATOM 962 C C . VAL A 1 117 ? 8.475 4.189 -17.427 1.00 83.69 117 VAL A C 1
ATOM 964 O O . VAL A 1 117 ? 8.321 5.238 -18.050 1.00 83.69 117 VAL A O 1
ATOM 967 N N . ASP A 1 118 ? 9.665 3.650 -17.193 1.00 82.69 118 ASP A N 1
ATOM 968 C CA . ASP A 1 118 ? 10.907 4.122 -17.795 1.00 82.69 118 ASP A CA 1
ATOM 969 C C . ASP A 1 118 ? 11.512 3.018 -18.672 1.00 82.69 118 ASP A C 1
ATOM 971 O O . ASP A 1 118 ? 11.118 1.848 -18.615 1.00 82.69 118 ASP A O 1
ATOM 975 N N . PHE A 1 119 ? 12.458 3.389 -19.526 1.00 82.19 119 PHE A N 1
ATOM 976 C CA . PHE A 1 119 ? 13.069 2.495 -20.493 1.00 82.19 119 PHE A CA 1
ATOM 977 C C . PHE A 1 119 ? 14.586 2.491 -20.359 1.00 82.19 119 PHE A C 1
ATOM 979 O O . PHE A 1 119 ? 15.250 3.523 -20.409 1.00 82.19 119 PHE A O 1
ATOM 986 N N . ARG A 1 120 ? 15.161 1.294 -20.255 1.00 80.12 120 ARG A N 1
ATOM 987 C CA . ARG A 1 120 ? 16.609 1.084 -20.284 1.00 80.12 120 ARG A CA 1
ATOM 988 C C . ARG A 1 120 ? 16.985 0.274 -21.505 1.00 80.12 120 ARG A C 1
ATOM 990 O O . ARG A 1 120 ? 16.300 -0.671 -21.886 1.00 80.12 120 ARG A O 1
ATOM 997 N N . TYR A 1 121 ? 18.104 0.642 -22.111 1.00 81.62 121 TYR A N 1
ATOM 998 C CA . TYR A 1 121 ? 18.702 -0.163 -23.161 1.00 81.62 121 TYR A CA 1
ATOM 999 C C . TYR A 1 121 ? 19.540 -1.273 -22.529 1.00 81.62 121 TYR A C 1
ATOM 1001 O O . TYR A 1 121 ? 20.542 -1.003 -21.859 1.00 81.62 121 TYR A O 1
ATOM 1009 N N . ASP A 1 122 ? 19.135 -2.519 -22.744 1.00 79.44 122 ASP A N 1
ATOM 1010 C CA . ASP A 1 122 ? 19.927 -3.679 -22.371 1.00 79.44 122 ASP A CA 1
ATOM 1011 C C . ASP A 1 122 ? 20.999 -3.922 -23.440 1.00 79.44 122 ASP A C 1
ATOM 1013 O O . ASP A 1 122 ? 20.719 -4.279 -24.588 1.00 79.44 122 ASP A O 1
ATOM 1017 N N . LYS A 1 123 ? 22.258 -3.723 -23.040 1.00 80.88 123 LYS A N 1
ATOM 1018 C CA . LYS A 1 123 ? 23.430 -3.867 -23.910 1.00 80.88 123 LYS A CA 1
ATOM 1019 C C . LYS A 1 123 ? 23.681 -5.314 -24.345 1.00 80.88 123 LYS A C 1
ATOM 1021 O O . LYS A 1 123 ? 24.299 -5.512 -25.385 1.00 80.88 123 LYS A O 1
ATOM 1026 N N . TYR A 1 124 ? 23.223 -6.306 -23.582 1.00 80.94 124 TYR A N 1
ATOM 1027 C CA . TYR A 1 124 ? 23.461 -7.723 -23.868 1.00 80.94 124 TYR A CA 1
ATOM 1028 C C . TYR A 1 124 ? 22.437 -8.283 -24.847 1.00 80.94 124 TYR A C 1
ATOM 1030 O O . TYR A 1 124 ? 22.788 -9.033 -25.754 1.00 80.94 124 TYR A O 1
ATOM 1038 N N . THR A 1 125 ? 21.175 -7.887 -24.698 1.00 81.69 125 THR A N 1
ATOM 1039 C CA . THR A 1 125 ? 20.102 -8.326 -25.600 1.00 81.69 125 THR A CA 1
ATOM 1040 C C . THR A 1 125 ? 19.877 -7.373 -26.773 1.00 81.69 125 THR A C 1
ATOM 1042 O O . THR A 1 125 ? 19.140 -7.717 -27.697 1.00 81.69 125 THR A O 1
ATOM 1045 N N . SER A 1 126 ? 20.533 -6.204 -26.771 1.00 81.69 126 SER A N 1
ATOM 1046 C CA . SER A 1 126 ? 20.350 -5.123 -27.753 1.00 81.69 126 SER A CA 1
ATOM 1047 C C . SER A 1 126 ? 18.886 -4.703 -27.901 1.00 81.69 126 SER A C 1
ATOM 1049 O O . SER A 1 126 ? 18.392 -4.450 -29.001 1.00 81.69 126 SER A O 1
ATOM 1051 N N . ARG A 1 127 ? 18.157 -4.685 -26.781 1.00 81.12 127 ARG A N 1
ATOM 1052 C CA . ARG A 1 127 ? 16.724 -4.384 -26.729 1.00 81.12 127 ARG A CA 1
ATOM 1053 C C . ARG A 1 127 ? 16.442 -3.309 -25.694 1.00 81.12 127 ARG A C 1
ATOM 1055 O O . ARG A 1 127 ? 17.102 -3.215 -24.663 1.00 81.12 127 ARG A O 1
ATOM 1062 N N . GLN A 1 128 ? 15.422 -2.509 -25.976 1.00 80.12 128 GLN A N 1
ATOM 1063 C CA . GLN A 1 128 ? 14.843 -1.600 -25.000 1.00 80.12 128 GLN A CA 1
ATOM 1064 C C . GLN A 1 128 ? 13.929 -2.400 -24.067 1.00 80.12 128 GLN A C 1
ATOM 1066 O O . GLN A 1 128 ? 13.069 -3.152 -24.531 1.00 80.12 128 GLN A O 1
ATOM 1071 N N . VAL A 1 129 ? 14.144 -2.249 -22.765 1.00 77.75 129 VAL A N 1
ATOM 1072 C CA . VAL A 1 129 ? 13.398 -2.925 -21.705 1.00 77.75 129 VAL A CA 1
ATOM 1073 C C . VAL A 1 129 ? 12.692 -1.866 -20.868 1.00 77.75 129 VAL A C 1
ATOM 1075 O O . VAL A 1 129 ? 13.307 -0.886 -20.446 1.00 77.75 129 VAL A O 1
ATOM 1078 N N . SER A 1 130 ? 11.394 -2.059 -20.665 1.00 76.81 130 SER A N 1
ATOM 1079 C CA . SER A 1 130 ? 10.548 -1.252 -19.792 1.00 76.81 130 SER A CA 1
ATOM 1080 C C . SER A 1 130 ? 10.734 -1.682 -18.332 1.00 76.81 130 SER A C 1
ATOM 1082 O O . SER A 1 130 ? 10.888 -2.871 -18.031 1.00 76.81 130 SER A O 1
ATOM 1084 N N . PHE A 1 131 ? 10.737 -0.726 -17.409 1.00 75.44 131 PHE A N 1
ATOM 1085 C CA . PHE A 1 131 ? 10.731 -1.003 -15.976 1.00 75.44 131 PHE A CA 1
ATOM 1086 C C . PHE A 1 131 ? 9.892 0.026 -15.221 1.00 75.44 131 PHE A C 1
ATOM 1088 O O . PHE A 1 131 ? 9.800 1.186 -15.623 1.00 75.44 131 PHE A O 1
ATOM 1095 N N . GLY A 1 132 ? 9.264 -0.427 -14.134 1.00 81.69 132 GLY A N 1
ATOM 1096 C CA . GLY A 1 132 ? 8.528 0.450 -13.233 1.00 81.69 132 GLY A CA 1
ATOM 1097 C C . GLY A 1 132 ? 9.481 1.391 -12.503 1.00 81.69 132 GLY A C 1
ATOM 1098 O O . GLY A 1 132 ? 10.539 0.967 -12.031 1.00 81.69 132 GLY A O 1
ATOM 1099 N N . VAL A 1 133 ? 9.104 2.660 -12.407 1.00 87.12 133 VAL A N 1
ATOM 1100 C CA . VAL A 1 133 ? 9.815 3.678 -11.629 1.00 87.12 133 VAL A CA 1
ATOM 1101 C C . VAL A 1 133 ? 8.849 4.392 -10.708 1.00 87.12 133 VAL A C 1
ATOM 1103 O O . VAL A 1 133 ? 7.692 4.611 -11.063 1.00 87.12 133 VAL A O 1
ATOM 1106 N N . LEU A 1 134 ? 9.327 4.765 -9.525 1.00 88.38 134 LEU A N 1
ATOM 1107 C CA . LEU A 1 134 ? 8.545 5.577 -8.611 1.00 88.38 134 LEU A CA 1
ATOM 1108 C C . LEU A 1 134 ? 8.514 7.028 -9.120 1.00 88.38 134 LEU A C 1
ATOM 1110 O O . LEU A 1 134 ? 9.548 7.686 -9.214 1.00 88.38 134 LEU A O 1
ATOM 1114 N N . ASP A 1 135 ? 7.325 7.529 -9.431 1.00 87.81 135 ASP A N 1
ATOM 1115 C CA . ASP A 1 135 ? 7.063 8.899 -9.860 1.00 87.81 135 ASP A CA 1
ATOM 1116 C C . ASP A 1 135 ? 5.918 9.504 -9.040 1.00 87.81 135 ASP A C 1
ATOM 1118 O O . ASP A 1 135 ? 4.740 9.302 -9.318 1.00 87.81 135 ASP A O 1
ATOM 1122 N N . THR A 1 136 ? 6.268 10.282 -8.019 1.00 84.00 136 THR A N 1
ATOM 1123 C CA . THR A 1 136 ? 5.301 10.897 -7.097 1.00 84.00 136 THR A CA 1
ATOM 1124 C C . THR A 1 136 ? 4.928 12.331 -7.478 1.00 84.00 136 THR A C 1
ATOM 1126 O O . THR A 1 136 ? 4.235 13.010 -6.723 1.00 84.00 136 THR A O 1
ATOM 1129 N N . ARG A 1 137 ? 5.351 12.824 -8.654 1.00 83.44 137 ARG A N 1
ATOM 1130 C CA . ARG A 1 137 ? 5.130 14.226 -9.071 1.00 83.44 137 ARG A CA 1
ATOM 1131 C C . ARG A 1 137 ? 3.655 14.606 -9.182 1.00 83.44 137 ARG A C 1
ATOM 1133 O O . ARG A 1 137 ? 3.319 15.772 -8.998 1.00 83.44 137 ARG A O 1
ATOM 1140 N N . TRP A 1 138 ? 2.801 13.632 -9.481 1.00 80.62 138 TRP A N 1
ATOM 1141 C CA . TRP A 1 138 ? 1.365 13.814 -9.712 1.00 80.62 138 TRP A CA 1
ATOM 1142 C C . TRP A 1 138 ? 0.496 13.249 -8.586 1.00 80.62 138 TRP A C 1
ATOM 1144 O O . TRP A 1 138 ? -0.716 13.129 -8.739 1.00 80.62 138 TRP A O 1
ATOM 1154 N N . LEU A 1 139 ? 1.109 12.873 -7.463 1.00 86.75 139 LEU A N 1
ATOM 1155 C CA . LEU A 1 139 ? 0.411 12.253 -6.350 1.00 86.75 139 LEU A CA 1
ATOM 1156 C C . LEU A 1 139 ? -0.388 13.296 -5.555 1.00 86.75 139 LEU A C 1
ATOM 1158 O O . LEU A 1 139 ? 0.177 14.058 -4.770 1.00 86.75 139 LEU A O 1
ATOM 1162 N N . ASP A 1 140 ? -1.710 13.280 -5.711 1.00 88.81 140 ASP A N 1
ATOM 1163 C CA . ASP A 1 140 ? -2.642 14.037 -4.870 1.00 88.81 140 ASP A CA 1
ATOM 1164 C C . ASP A 1 140 ? -3.100 13.198 -3.666 1.00 88.81 140 ASP A C 1
ATOM 1166 O O . ASP A 1 140 ? -4.221 12.691 -3.606 1.00 88.81 140 ASP A O 1
ATOM 1170 N N . ALA A 1 141 ? -2.198 13.013 -2.700 1.00 87.06 141 ALA A N 1
ATOM 1171 C CA . ALA A 1 141 ? -2.485 12.223 -1.501 1.00 87.06 141 ALA A CA 1
ATOM 1172 C C . ALA A 1 141 ? -3.659 12.792 -0.681 1.00 87.06 141 ALA A C 1
ATOM 1174 O O . ALA A 1 141 ? -4.453 12.036 -0.125 1.00 87.06 141 ALA A O 1
ATOM 1175 N N . GLU A 1 142 ? -3.788 14.121 -0.630 1.00 87.56 142 GLU A N 1
ATOM 1176 C CA . GLU A 1 142 ? -4.858 14.812 0.097 1.00 87.56 142 GLU A CA 1
ATOM 1177 C C . GLU A 1 142 ? -6.223 14.587 -0.563 1.00 87.56 142 GLU A C 1
ATOM 1179 O O . GLU A 1 142 ? -7.201 14.299 0.135 1.00 87.56 142 GLU A O 1
ATOM 1184 N N . GLY A 1 143 ? -6.300 14.678 -1.894 1.00 89.81 143 GLY A N 1
ATOM 1185 C CA . GLY A 1 143 ? -7.517 14.397 -2.653 1.00 89.81 143 GLY A CA 1
ATOM 1186 C C . GLY A 1 143 ? -7.964 12.944 -2.519 1.00 89.81 143 GLY A C 1
ATOM 1187 O O . GLY A 1 143 ? -9.131 12.694 -2.210 1.00 89.81 143 GLY A O 1
ATOM 1188 N N . ILE A 1 144 ? -7.034 11.990 -2.658 1.00 91.62 144 ILE A N 1
ATOM 1189 C CA . ILE A 1 144 ? -7.325 10.554 -2.499 1.00 91.62 144 ILE A CA 1
ATOM 1190 C C . ILE A 1 144 ? -7.841 10.265 -1.083 1.00 91.62 144 ILE A C 1
ATOM 1192 O O . ILE A 1 144 ? -8.882 9.627 -0.924 1.00 91.62 144 ILE A O 1
ATOM 1196 N N . LEU A 1 145 ? -7.158 10.768 -0.051 1.00 89.62 145 LEU A N 1
ATOM 1197 C CA . LEU A 1 145 ? -7.579 10.576 1.336 1.00 89.62 145 LEU A CA 1
ATOM 1198 C C . LEU A 1 145 ? -8.958 11.189 1.606 1.00 89.62 145 LEU A C 1
ATOM 1200 O O . LEU A 1 145 ? -9.801 10.568 2.245 1.00 89.62 145 LEU A O 1
ATOM 1204 N N . THR A 1 146 ? -9.212 12.390 1.088 1.00 90.19 146 THR A N 1
ATOM 1205 C CA . THR A 1 146 ? -10.504 13.069 1.256 1.00 90.19 146 THR A CA 1
ATOM 1206 C C . THR A 1 146 ? -11.648 12.284 0.619 1.00 90.19 146 THR A C 1
ATOM 1208 O O . THR A 1 146 ? -12.734 12.228 1.198 1.00 90.19 146 THR A O 1
ATOM 1211 N N . ALA A 1 147 ? -11.410 11.657 -0.536 1.00 92.62 147 ALA A N 1
ATOM 1212 C CA . ALA A 1 147 ? -12.393 10.799 -1.188 1.00 92.62 147 ALA A CA 1
ATOM 1213 C C . ALA A 1 147 ? -12.724 9.566 -0.332 1.00 92.62 147 ALA A C 1
ATOM 1215 O O . ALA A 1 147 ? -13.899 9.289 -0.104 1.00 92.62 147 ALA A O 1
ATOM 1216 N N . ILE A 1 148 ? -11.707 8.888 0.210 1.00 91.50 148 ILE A N 1
ATOM 1217 C CA . ILE A 1 148 ? -11.891 7.721 1.090 1.00 91.50 148 ILE A CA 1
ATOM 1218 C C . ILE A 1 148 ? -12.671 8.109 2.352 1.00 91.50 148 ILE A C 1
ATOM 1220 O O . ILE A 1 148 ? -13.692 7.503 2.660 1.00 91.50 148 ILE A O 1
ATOM 1224 N N . GLU A 1 149 ? -12.277 9.187 3.031 1.00 88.62 149 GLU A N 1
ATOM 1225 C CA . GLU A 1 149 ? -12.997 9.665 4.216 1.00 88.62 149 GLU A CA 1
ATOM 1226 C C . GLU A 1 149 ? -14.451 10.064 3.910 1.00 88.62 149 GLU A C 1
ATOM 1228 O O . GLU A 1 149 ? -15.325 9.989 4.776 1.00 88.62 149 GLU A O 1
ATOM 1233 N N . GLN A 1 150 ? -14.726 10.563 2.702 1.00 89.81 150 GLN A N 1
ATOM 1234 C CA . GLN A 1 150 ? -16.083 10.899 2.289 1.00 89.81 150 GLN A CA 1
ATOM 1235 C C . GLN A 1 150 ? -16.934 9.647 2.083 1.00 89.81 150 GLN A C 1
ATOM 1237 O O . GLN A 1 150 ? -18.079 9.633 2.536 1.00 89.81 150 GLN A O 1
ATOM 1242 N N . GLU A 1 151 ? -16.393 8.620 1.433 1.00 90.88 151 GLU A N 1
ATOM 1243 C CA . GLU A 1 151 ? -17.062 7.326 1.289 1.00 90.88 151 GLU A CA 1
ATOM 1244 C C . GLU A 1 151 ? -17.367 6.710 2.660 1.00 90.88 151 GLU A C 1
ATOM 1246 O O . GLU A 1 151 ? -18.496 6.279 2.896 1.00 90.88 151 GLU A O 1
ATOM 1251 N N . HIS A 1 152 ? -16.417 6.772 3.599 1.00 88.69 152 HIS A N 1
ATOM 1252 C CA . HIS A 1 152 ? -16.625 6.324 4.979 1.00 88.69 152 HIS A CA 1
ATOM 1253 C C . HIS A 1 152 ? -17.798 7.025 5.645 1.00 88.69 152 HIS A C 1
ATOM 1255 O O . HIS A 1 152 ? -18.712 6.382 6.149 1.00 88.69 152 HIS A O 1
ATOM 1261 N N . ARG A 1 153 ? -17.817 8.363 5.607 1.00 87.25 153 ARG A N 1
ATOM 1262 C CA . ARG A 1 153 ? -18.906 9.155 6.202 1.00 87.25 153 ARG A CA 1
ATOM 1263 C C . ARG A 1 153 ? -20.267 8.833 5.589 1.00 87.25 153 ARG A C 1
ATOM 1265 O O . ARG A 1 153 ? -21.277 8.967 6.268 1.00 87.25 153 ARG A O 1
ATOM 1272 N N . GLN A 1 154 ? -20.310 8.446 4.316 1.00 88.25 154 GLN A N 1
ATOM 1273 C CA . GLN A 1 154 ? -21.550 8.027 3.664 1.00 88.25 154 GLN A CA 1
ATOM 1274 C C . GLN A 1 154 ? -21.997 6.640 4.139 1.00 88.25 154 GLN A C 1
ATOM 1276 O O . GLN A 1 154 ? -23.185 6.441 4.388 1.00 88.25 154 GLN A O 1
ATOM 1281 N N . ALA A 1 155 ? -21.061 5.703 4.299 1.00 87.12 155 ALA A N 1
ATOM 1282 C CA . ALA A 1 155 ? -21.342 4.362 4.803 1.00 87.12 155 ALA A CA 1
ATOM 1283 C C . ALA A 1 155 ? -21.703 4.355 6.303 1.00 87.12 155 ALA A C 1
ATOM 1285 O O . ALA A 1 155 ? -22.580 3.603 6.723 1.00 87.12 155 ALA A O 1
ATOM 1286 N N . HIS A 1 156 ? -21.094 5.245 7.087 1.00 84.75 156 HIS A N 1
ATOM 1287 C CA . HIS A 1 156 ? -21.185 5.310 8.547 1.00 84.75 156 HIS A CA 1
ATOM 1288 C C . HIS A 1 156 ? -21.725 6.667 9.024 1.00 84.75 156 HIS A C 1
ATOM 1290 O O . HIS A 1 156 ? -21.152 7.323 9.889 1.00 84.75 156 HIS A O 1
ATOM 1296 N N . HIS A 1 157 ? -22.839 7.112 8.441 1.00 81.38 157 HIS A N 1
ATOM 1297 C CA . HIS A 1 157 ? -23.442 8.419 8.740 1.00 81.38 157 HIS A CA 1
ATOM 1298 C C . HIS A 1 157 ? -23.872 8.604 10.207 1.00 81.38 157 HIS A C 1
ATOM 1300 O O . HIS A 1 157 ? -23.950 9.740 10.673 1.00 81.38 157 HIS A O 1
ATOM 1306 N N . ASP A 1 158 ? -24.098 7.501 10.926 1.00 85.19 158 ASP A N 1
ATOM 1307 C CA . ASP A 1 158 ? -24.497 7.478 12.337 1.00 85.19 158 ASP A CA 1
ATOM 1308 C C . ASP A 1 158 ? -23.326 7.213 13.304 1.00 85.19 158 ASP A C 1
ATOM 1310 O O . ASP A 1 158 ? -23.545 7.004 14.499 1.00 85.19 158 ASP A O 1
ATOM 1314 N N . GLU A 1 159 ? -22.079 7.204 12.817 1.00 81.00 159 GLU A N 1
ATOM 1315 C CA . GLU A 1 159 ? -20.908 6.925 13.652 1.00 81.00 159 GLU A CA 1
ATOM 1316 C C . GLU A 1 159 ? -20.741 7.972 14.763 1.00 81.00 159 GLU A C 1
ATOM 1318 O O . GLU A 1 159 ? -20.688 9.187 14.541 1.00 81.00 159 GLU A O 1
ATOM 1323 N N . SER A 1 160 ? -20.627 7.491 15.995 1.00 81.00 160 SER A N 1
ATOM 1324 C CA . SER A 1 160 ? -20.425 8.322 17.170 1.00 81.00 160 SER A CA 1
ATOM 1325 C C . SER A 1 160 ? -18.990 8.855 17.258 1.00 81.00 160 SER A C 1
ATOM 1327 O O . SER A 1 160 ? -18.022 8.250 16.800 1.00 81.00 160 SER A O 1
ATOM 1329 N N . VAL A 1 161 ? -18.816 9.982 17.955 1.00 76.88 161 VAL A N 1
ATOM 1330 C CA . VAL A 1 161 ? -17.484 10.563 18.226 1.00 76.88 161 VAL A CA 1
ATOM 1331 C C . VAL A 1 161 ? -16.558 9.574 18.948 1.00 76.88 161 VAL A C 1
ATOM 1333 O O . VAL A 1 161 ? -15.340 9.632 18.782 1.00 76.88 161 VAL A O 1
ATOM 1336 N N . GLU A 1 162 ? -17.120 8.670 19.749 1.00 75.81 162 GLU A N 1
ATOM 1337 C CA . GLU A 1 162 ? -16.353 7.670 20.490 1.00 75.81 162 GLU A CA 1
ATOM 1338 C C . GLU A 1 162 ? -15.844 6.539 19.583 1.00 75.81 162 GLU A C 1
ATOM 1340 O O . GLU A 1 162 ? -14.717 6.081 19.758 1.00 75.81 162 GLU A O 1
ATOM 1345 N N . GLU A 1 163 ? -16.617 6.132 18.573 1.00 77.00 163 GLU A N 1
ATOM 1346 C CA . GLU A 1 163 ? -16.183 5.166 17.551 1.00 77.00 163 GLU A CA 1
ATOM 1347 C C . GLU A 1 163 ? -15.043 5.738 16.701 1.00 77.00 163 GLU A C 1
ATOM 1349 O O . GLU A 1 163 ? -13.992 5.108 16.576 1.00 77.00 163 GLU A O 1
ATOM 1354 N N . VAL A 1 164 ? -15.157 7.002 16.280 1.00 73.81 164 VAL A N 1
ATOM 1355 C CA . VAL A 1 164 ? -14.071 7.716 15.586 1.00 73.81 164 VAL A CA 1
ATOM 1356 C C . VAL A 1 164 ? -12.801 7.786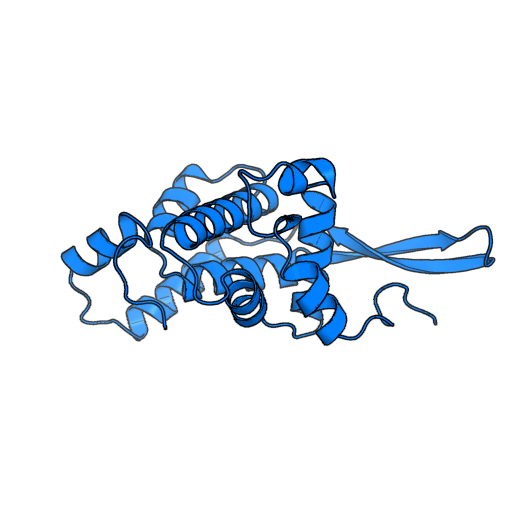 16.447 1.00 73.81 164 VAL A C 1
ATOM 1358 O O . VAL A 1 164 ? -11.686 7.630 15.946 1.00 73.81 164 VAL A O 1
ATOM 1361 N N . ARG A 1 165 ? -12.939 8.018 17.760 1.00 68.06 165 ARG A N 1
ATOM 1362 C CA . ARG A 1 165 ? -11.799 8.065 18.696 1.00 68.06 165 ARG A CA 1
ATOM 1363 C C . ARG A 1 165 ? -11.135 6.709 18.903 1.00 68.06 165 ARG A C 1
ATOM 1365 O O . ARG A 1 165 ? -9.915 6.681 19.079 1.00 68.06 165 ARG A O 1
ATOM 1372 N N . LYS A 1 166 ? -11.910 5.622 18.899 1.00 70.19 166 LYS A N 1
ATOM 1373 C CA . LYS A 1 166 ? -11.383 4.255 18.990 1.00 70.19 166 LYS A CA 1
ATOM 1374 C C . LYS A 1 166 ? -10.552 3.911 17.759 1.00 70.19 166 LYS A C 1
ATOM 1376 O O . LYS A 1 166 ? -9.413 3.487 17.929 1.00 70.19 166 LYS A O 1
ATOM 1381 N N . ARG A 1 167 ? -11.053 4.208 16.553 1.00 68.62 167 ARG A N 1
ATOM 1382 C CA . ARG A 1 167 ? -10.294 4.028 15.301 1.00 68.62 167 ARG A CA 1
ATOM 1383 C C . ARG A 1 167 ? -8.987 4.818 15.307 1.00 68.62 167 ARG A C 1
ATOM 1385 O O . ARG A 1 167 ? -7.938 4.255 15.022 1.00 68.62 167 ARG A O 1
ATOM 1392 N N . ALA A 1 168 ? -9.046 6.071 15.773 1.00 59.31 168 ALA A N 1
ATOM 1393 C CA . ALA A 1 168 ? -7.892 6.963 15.912 1.00 59.31 168 ALA A CA 1
ATOM 1394 C C . ALA A 1 168 ? -6.740 6.403 16.764 1.00 59.31 168 ALA A C 1
ATOM 1396 O O . ALA A 1 168 ? -5.611 6.879 16.646 1.00 59.31 168 ALA A O 1
ATOM 1397 N N . HIS A 1 169 ? -7.022 5.471 17.682 1.00 53.19 169 HIS A N 1
ATOM 1398 C CA . HIS A 1 169 ? -6.054 5.083 18.697 1.00 53.19 169 HIS A CA 1
ATOM 1399 C C . HIS A 1 169 ? -5.202 3.887 18.332 1.00 53.19 169 HIS A C 1
ATOM 1401 O O . HIS A 1 169 ? -4.115 3.824 18.903 1.00 53.19 169 HIS A O 1
ATOM 1407 N N . THR A 1 170 ? -5.644 2.968 17.460 1.00 57.28 170 THR A N 1
ATOM 1408 C CA . THR A 1 170 ? -4.858 1.844 16.901 1.00 57.28 170 THR A CA 1
ATOM 1409 C C . THR A 1 170 ? -5.760 0.759 16.301 1.00 57.28 170 THR A C 1
ATOM 1411 O O . THR A 1 170 ? -6.857 0.528 16.799 1.00 57.28 170 THR A O 1
ATOM 1414 N N . TRP A 1 171 ? -5.256 -0.042 15.348 1.00 60.59 171 TRP A N 1
ATOM 1415 C CA . TRP A 1 171 ? -5.895 -1.311 14.923 1.00 60.59 171 TRP A CA 1
ATOM 1416 C C . TRP A 1 171 ? -5.868 -2.419 16.012 1.00 60.59 171 TRP A C 1
ATOM 1418 O O . TRP A 1 171 ? -5.962 -3.619 15.731 1.00 60.59 171 TRP A O 1
ATOM 1428 N N . ILE A 1 172 ? -5.700 -2.010 17.272 1.00 48.72 172 ILE A N 1
ATOM 1429 C CA . ILE A 1 172 ? -5.547 -2.783 18.506 1.00 48.72 172 ILE A CA 1
ATOM 1430 C C . ILE A 1 172 ? -6.943 -2.906 19.127 1.00 48.72 172 ILE A C 1
ATOM 1432 O O . ILE A 1 172 ? -7.299 -2.196 20.060 1.00 48.72 172 ILE A O 1
ATOM 1436 N N . GLY A 1 173 ? -7.787 -3.783 18.595 1.00 42.69 173 GLY A N 1
ATOM 1437 C CA . GLY A 1 173 ? -9.066 -4.051 19.261 1.00 42.69 173 GLY A CA 1
ATOM 1438 C C . GLY A 1 173 ? -10.120 -4.714 18.404 1.00 42.69 173 GLY A C 1
ATOM 1439 O O . GLY A 1 173 ? -10.892 -5.512 18.930 1.00 42.69 173 GLY A O 1
ATOM 1440 N N . ASP A 1 174 ? -10.120 -4.456 17.100 1.00 46.34 174 ASP A N 1
ATOM 1441 C CA . ASP A 1 174 ? -11.131 -5.058 16.242 1.00 46.34 174 ASP A CA 1
ATOM 1442 C C . ASP A 1 174 ? -10.844 -6.551 16.043 1.00 46.34 174 ASP A C 1
ATOM 1444 O O . ASP A 1 174 ? -9.690 -7.003 15.954 1.00 46.34 174 ASP A O 1
ATOM 1448 N N . SER A 1 175 ? -11.901 -7.361 16.029 1.00 38.78 175 SER A N 1
ATOM 1449 C CA . SER A 1 175 ? -11.807 -8.757 15.620 1.00 38.78 175 SER A CA 1
ATOM 1450 C C . SER A 1 175 ? -11.471 -8.772 14.134 1.00 38.78 175 SER A C 1
ATOM 1452 O O . SER A 1 175 ? -12.313 -8.445 13.302 1.00 38.78 175 SER A O 1
ATOM 1454 N N . TRP A 1 176 ? -10.233 -9.108 13.789 1.00 44.16 176 TRP A N 1
ATOM 1455 C CA . TRP A 1 176 ? -9.916 -9.432 12.406 1.00 44.16 176 TRP A CA 1
ATOM 1456 C C . TRP A 1 176 ? -10.273 -10.900 12.191 1.00 44.16 176 TRP A C 1
ATOM 1458 O O . TRP A 1 176 ? -9.866 -11.693 13.042 1.00 44.16 176 TRP A O 1
ATOM 1468 N N . TRP A 1 177 ? -10.947 -11.179 11.062 1.00 49.41 177 TRP A N 1
ATOM 1469 C CA . TRP A 1 177 ? -11.339 -12.490 10.501 1.00 49.41 177 TRP A CA 1
ATOM 1470 C C . TRP A 1 177 ? -12.184 -13.417 11.390 1.00 49.41 177 TRP A C 1
ATOM 1472 O O . TRP A 1 177 ? -11.767 -13.781 12.510 1.00 49.41 177 TRP A O 1
#

pLDDT: mean 80.44, std 13.57, range [35.72, 95.62]

Radius of gyration: 17.42 Å; chains: 1; bounding box: 48×33×48 Å

Sequence (177 aa):
MNDYYGSVPLEEYEQILSNREYWDNISGEWEMCSKMEDKLVRLGTFVQRGGDLNRVIALYAGGREYTYRVTIQHCIERYLEALTNKRVDNLKLRLFKLEKEEAVKLLSEMLKVSIGVDFRYDKYTSRQVSFGVLDTRWLDAEGILTAIEQEHRQAHHDESVEEVRKRAHTWIGDSWW

Secondary structure (DSSP, 8-state):
---TTTSS-HHHHHHHHTSHHHH-TTSTHHHHS--HHHHHHHHHHHHHTT--HHHHHHHHHTT--HHHHHHHHHHHHHHHHHHTTT--HHHHHHHTTS-HHHHHHHHHHHHHHHEEEEEEEETTTTEEEEEEEE--TT--HHHHHHHHHHHHHHHTTT--HHHHHHHTT-SSSS---

Foldseek 3Di:
DDAPLPPQDLVNLLVVCLDCCQQPPPDPSVPPVDDLFVSLQSLLSSLLVVHQPVSSLCSNCVVDDPVSQQSNLVSLVVNVCVLVVNPPPPVLQLSLLDDPVLSSQLSSVSSPVQWDWDWDQDPVVRDIYIGIGGHSPPRPSVVSSVVSVVVVCVVCVPDDPVNSVVSNPGVPPDDDD